Protein AF-A0A924CU29-F1 (afdb_monomer)

Mean predicted aligned error: 10.19 Å

Secondary structure (DSSP, 8-state):
----------PPPHHHHHHHHHHHHHHTTSSHHHHHHHHHHHHHHGGGGHHHHHHHHHHHHHHHHHHHHHHHHHSS-HHHHHHHHS-HHHHHHHHHHHHHHHHHHHHHHHHHHHHHHHHHH---HHHHHHHHHHHHHHHHHHHHHH-STTTT--

Sequence (154 aa):
MSRSSLLARAKPPTAFLLLGPAFVAAIAYVDPGNVAANLTGGAKYGYLLVWVIVLANIMAAIVQYQSAKLGIVTGQTLPALIGSRLGTGARRSFWIQAELIAVATDLAEIIGGAIALNLLFQLPLFVGGLIVGVVSMLLLATQNRFGQRPFEAI

Radius of gyration: 21.13 Å; Cα contacts (8 Å, |Δi|>4): 65; chains: 1; bounding box: 44×65×60 Å

Solvent-accessible surface area (backbone atoms only — not comparable to full-atom values): 8794 Å² total; per-residue (Å²): 141,81,91,82,82,78,81,76,75,76,73,75,63,69,68,66,72,52,43,27,66,51,49,60,61,51,51,69,68,70,32,44,52,53,50,52,53,51,51,53,46,35,75,74,52,49,73,74,56,51,65,55,55,53,52,50,52,53,53,48,51,54,54,50,49,52,54,52,50,46,30,70,76,68,75,40,52,70,68,58,55,48,49,74,74,40,56,76,67,62,36,49,53,52,50,53,52,52,51,54,51,51,54,52,51,53,50,35,42,32,53,35,47,5,51,51,39,24,74,76,68,68,40,56,54,70,60,23,28,50,51,42,51,52,51,53,52,50,53,53,54,48,44,75,74,68,48,79,69,67,76,52,75,114

pLDDT: mean 81.38, std 15.74, range [41.69, 96.12]

Structure (mmCIF, N/CA/C/O backbone):
data_AF-A0A924CU29-F1
#
_entry.id   AF-A0A924CU29-F1
#
loop_
_atom_site.group_PDB
_atom_site.id
_atom_site.type_symbol
_atom_site.label_atom_id
_atom_site.label_alt_id
_atom_site.label_comp_id
_atom_site.label_asym_id
_atom_site.label_entity_id
_atom_site.label_seq_id
_atom_site.pdbx_PDB_ins_code
_atom_site.Cartn_x
_atom_site.Cartn_y
_atom_site.Cartn_z
_atom_site.occupancy
_atom_site.B_iso_or_equiv
_atom_site.auth_seq_id
_atom_site.auth_comp_id
_atom_site.auth_asym_id
_atom_site.auth_atom_id
_atom_site.pdbx_PDB_model_num
ATOM 1 N N . MET A 1 1 ? -3.773 -50.252 35.174 1.00 41.69 1 MET A N 1
ATOM 2 C CA . MET A 1 1 ? -2.749 -50.305 34.098 1.00 41.69 1 MET A CA 1
ATOM 3 C C . MET A 1 1 ? -3.490 -50.625 32.803 1.00 41.69 1 MET A C 1
ATOM 5 O O . MET A 1 1 ? -4.257 -51.562 32.843 1.00 41.69 1 MET A O 1
ATOM 9 N N . SER A 1 2 ? -3.395 -49.952 31.658 1.00 44.84 2 SER A N 1
ATOM 10 C CA . SER A 1 2 ? -2.522 -48.892 31.155 1.00 44.84 2 SER A CA 1
ATOM 11 C C . SER A 1 2 ? -3.051 -48.487 29.758 1.00 44.84 2 SER A C 1
ATOM 13 O O . SER A 1 2 ? -3.410 -49.372 28.992 1.00 44.84 2 SER A O 1
ATOM 15 N N . ARG A 1 3 ? -3.009 -47.184 29.433 1.00 50.44 3 ARG A N 1
ATOM 16 C CA . ARG A 1 3 ? -2.832 -46.583 28.086 1.00 50.44 3 ARG A CA 1
ATOM 17 C C . ARG A 1 3 ? -3.905 -46.780 26.996 1.00 50.44 3 ARG A C 1
ATOM 19 O O . ARG A 1 3 ? -3.943 -47.790 26.308 1.00 50.44 3 ARG A O 1
ATOM 26 N N . SER A 1 4 ? -4.595 -45.688 26.664 1.00 48.09 4 SER A N 1
ATOM 27 C CA . SER A 1 4 ? -4.645 -45.173 25.279 1.00 48.09 4 SER A CA 1
ATOM 28 C C . SER A 1 4 ? -5.229 -43.759 25.276 1.00 48.09 4 SER A C 1
ATOM 30 O O . SER A 1 4 ? -6.430 -43.521 25.289 1.00 48.09 4 SER A O 1
ATOM 32 N N . SER A 1 5 ? -4.303 -42.810 25.330 1.00 48.00 5 SER A N 1
ATOM 33 C CA . SER A 1 5 ? -4.477 -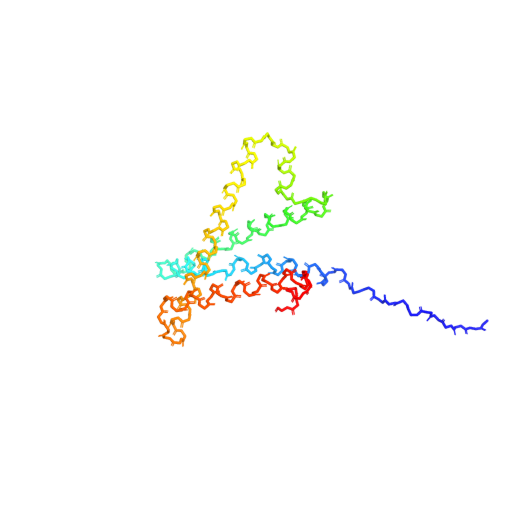41.373 25.163 1.00 48.00 5 SER A CA 1
ATOM 34 C C . SER A 1 5 ? -5.210 -41.047 23.863 1.00 48.00 5 SER A C 1
ATOM 36 O O . SER A 1 5 ? -4.665 -41.235 22.774 1.00 48.00 5 SER A O 1
ATOM 38 N N . LEU A 1 6 ? -6.426 -40.518 23.996 1.00 52.19 6 LEU A N 1
ATOM 39 C CA . LEU A 1 6 ? -7.148 -39.854 22.920 1.00 52.19 6 LEU A CA 1
ATOM 40 C C . LEU A 1 6 ? -6.286 -38.712 22.377 1.00 52.19 6 LEU A C 1
ATOM 42 O O . LEU A 1 6 ? -5.818 -37.846 23.115 1.00 52.19 6 LEU A O 1
ATOM 46 N N . LEU A 1 7 ? -6.054 -38.780 21.072 1.00 49.78 7 LEU A N 1
ATOM 47 C CA . LEU A 1 7 ? -5.261 -37.869 20.267 1.00 49.78 7 LEU A CA 1
ATOM 48 C C . LEU A 1 7 ? -5.711 -36.421 20.497 1.00 49.78 7 LEU A C 1
ATOM 50 O O . LEU A 1 7 ? -6.708 -35.962 19.938 1.00 49.78 7 LEU A O 1
ATOM 54 N N . ALA A 1 8 ? -4.945 -35.686 21.302 1.00 47.91 8 ALA A N 1
ATOM 55 C CA . ALA A 1 8 ? -4.978 -34.236 21.306 1.00 47.91 8 ALA A CA 1
ATOM 56 C C . ALA A 1 8 ? -4.525 -33.775 19.917 1.00 47.91 8 ALA A C 1
ATOM 58 O O . ALA A 1 8 ? -3.336 -33.757 19.602 1.00 47.91 8 ALA A O 1
ATOM 59 N N . ARG A 1 9 ? -5.496 -33.460 19.056 1.00 52.22 9 ARG A N 1
ATOM 60 C CA . ARG A 1 9 ? -5.280 -32.796 17.773 1.00 52.22 9 ARG A CA 1
ATOM 61 C C . ARG A 1 9 ? -4.529 -31.499 18.071 1.00 52.22 9 ARG A C 1
ATOM 63 O O . ARG A 1 9 ? -5.129 -30.546 18.563 1.00 52.22 9 ARG A O 1
ATOM 70 N N . ALA A 1 10 ? -3.215 -31.499 17.858 1.00 49.72 10 ALA A N 1
ATOM 71 C CA . ALA A 1 10 ? -2.379 -30.329 18.068 1.00 49.72 10 ALA A CA 1
ATOM 72 C C . ALA A 1 10 ? -2.981 -29.171 17.261 1.00 49.72 10 ALA A C 1
ATOM 74 O O . ALA A 1 10 ? -3.064 -29.239 16.033 1.00 49.72 10 ALA A O 1
ATOM 75 N N . LYS A 1 11 ? -3.474 -28.136 17.954 1.00 53.59 11 LYS A N 1
ATOM 76 C CA . LYS A 1 11 ? -3.812 -26.867 17.305 1.00 53.59 11 LYS A CA 1
ATOM 77 C C . LYS A 1 11 ? -2.525 -26.376 16.636 1.00 53.59 11 LYS A C 1
ATOM 79 O O . LYS A 1 11 ? -1.498 -26.356 17.319 1.00 53.59 11 LYS A O 1
ATOM 84 N N . PRO A 1 12 ? -2.546 -26.018 15.340 1.00 50.06 12 PRO A N 1
ATOM 85 C CA . PRO A 1 12 ? -1.363 -25.462 14.702 1.00 50.06 12 PRO A CA 1
ATOM 86 C C . PRO A 1 12 ? -0.892 -24.249 15.517 1.00 50.06 12 PRO A C 1
ATOM 88 O O . PRO A 1 12 ? -1.735 -23.524 16.060 1.00 50.06 12 PRO A O 1
ATOM 91 N N . PRO A 1 13 ? 0.427 -24.048 15.663 1.00 51.81 13 PRO A N 1
ATOM 92 C CA . PRO A 1 13 ? 0.953 -22.970 16.481 1.00 51.81 13 PRO A CA 1
ATOM 93 C C . PRO A 1 13 ? 0.401 -21.641 15.966 1.00 51.81 13 PRO A C 1
ATOM 95 O O . PRO A 1 13 ? 0.529 -21.317 14.787 1.00 51.81 13 PRO A O 1
ATOM 98 N N . THR A 1 14 ? -0.221 -20.881 16.867 1.00 60.78 14 THR A N 1
ATOM 99 C CA . THR A 1 14 ? -0.932 -19.617 16.611 1.00 60.78 14 THR A CA 1
ATOM 100 C C . THR A 1 14 ? -0.100 -18.607 15.808 1.00 60.78 14 THR A C 1
ATOM 102 O O . THR A 1 14 ? -0.660 -17.758 15.128 1.00 60.78 14 THR A O 1
ATOM 105 N N . ALA A 1 15 ? 1.231 -18.734 15.836 1.00 58.94 15 ALA A N 1
ATOM 106 C CA . ALA A 1 15 ? 2.166 -17.943 15.044 1.00 58.94 15 ALA A CA 1
ATOM 107 C C . ALA A 1 15 ? 1.952 -18.075 13.524 1.00 58.94 15 ALA A C 1
ATOM 109 O O . ALA A 1 15 ? 1.963 -17.061 12.839 1.00 58.94 15 ALA A O 1
ATOM 110 N N . PHE A 1 16 ? 1.697 -19.279 12.993 1.00 58.00 16 PHE A N 1
ATOM 111 C CA . PHE A 1 16 ? 1.512 -19.471 11.545 1.00 58.00 16 PHE A CA 1
ATOM 112 C C . PHE A 1 16 ? 0.190 -18.885 11.032 1.00 58.00 16 PHE A C 1
ATOM 114 O O . PHE A 1 16 ? 0.141 -18.377 9.921 1.00 58.00 16 PHE A O 1
ATOM 121 N N . LEU A 1 17 ? -0.861 -18.890 11.858 1.00 58.03 17 LEU A N 1
ATOM 122 C CA . LEU A 1 17 ? -2.147 -18.253 11.540 1.00 58.03 17 LEU A CA 1
ATOM 123 C C . LEU A 1 17 ? -2.077 -16.715 11.555 1.00 58.03 17 LEU A C 1
ATOM 125 O O . LEU A 1 17 ? -2.920 -16.065 10.953 1.00 58.03 17 LEU A O 1
ATOM 129 N N . LEU A 1 1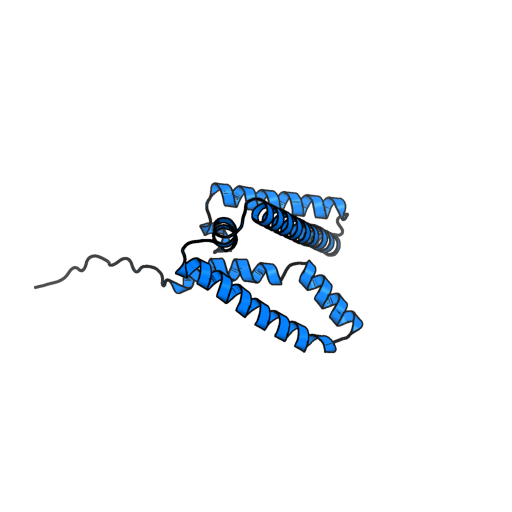8 ? -1.086 -16.122 12.229 1.00 63.28 18 LEU A N 1
ATOM 130 C CA . LEU A 1 18 ? -0.870 -14.668 12.249 1.00 63.28 18 LEU A CA 1
ATOM 131 C C . LEU A 1 18 ? 0.036 -14.177 11.109 1.00 63.28 18 LEU A C 1
ATOM 133 O O . LEU A 1 18 ? 0.112 -12.971 10.877 1.00 63.28 18 LEU A O 1
ATOM 137 N N . LEU A 1 19 ? 0.702 -15.085 10.386 1.00 66.38 19 LEU A N 1
ATOM 138 C CA . LEU A 1 19 ? 1.514 -14.728 9.219 1.00 66.38 19 LEU A CA 1
ATOM 139 C C . LEU A 1 19 ? 0.653 -14.257 8.045 1.00 66.38 19 LEU A C 1
ATOM 141 O O . LEU A 1 19 ? 1.076 -13.353 7.336 1.00 66.38 19 LEU A O 1
ATOM 145 N N . GLY A 1 20 ? -0.553 -14.804 7.875 1.00 67.75 20 GLY A N 1
ATOM 146 C CA . GLY A 1 20 ? -1.467 -14.434 6.791 1.00 67.75 20 GLY A CA 1
ATOM 147 C C . GLY A 1 20 ? -1.793 -12.936 6.747 1.00 67.75 20 GLY A C 1
ATOM 148 O O . GLY A 1 20 ? -1.475 -12.271 5.761 1.00 67.75 20 GLY A O 1
ATOM 149 N N . PRO A 1 21 ? -2.326 -12.348 7.834 1.00 70.12 21 PRO A N 1
ATOM 150 C CA . PRO A 1 21 ? -2.591 -10.912 7.892 1.00 70.12 21 PRO A CA 1
ATOM 151 C C . PRO A 1 21 ? -1.328 -10.049 7.758 1.00 70.12 21 PRO A C 1
ATOM 153 O O . PRO A 1 21 ? -1.379 -8.969 7.171 1.00 70.12 21 PRO A O 1
ATOM 156 N N . ALA A 1 22 ? -0.188 -10.520 8.278 1.00 70.94 22 ALA A N 1
ATOM 157 C CA . ALA A 1 22 ? 1.089 -9.816 8.161 1.00 70.94 22 ALA A CA 1
ATOM 158 C C . ALA A 1 22 ? 1.619 -9.813 6.716 1.00 70.94 22 ALA A C 1
ATOM 160 O O . ALA A 1 22 ? 2.139 -8.801 6.254 1.00 70.94 22 ALA A O 1
ATOM 161 N N . PHE A 1 23 ? 1.451 -10.918 5.990 1.00 72.50 23 PHE A N 1
ATOM 162 C CA . PHE A 1 23 ? 1.834 -11.045 4.588 1.00 72.50 23 PHE A CA 1
ATOM 163 C C . PHE A 1 23 ? 0.982 -10.149 3.683 1.00 72.50 23 PHE A C 1
ATOM 165 O O . PHE A 1 23 ? 1.530 -9.404 2.872 1.00 72.50 23 PHE A O 1
ATOM 172 N N . VAL A 1 24 ? -0.340 -10.134 3.889 1.00 72.75 24 VAL A N 1
ATOM 173 C CA . VAL A 1 24 ? -1.254 -9.235 3.162 1.00 72.75 24 VAL A CA 1
ATOM 174 C C . VAL A 1 24 ? -0.875 -7.769 3.389 1.00 72.75 24 VAL A C 1
ATOM 176 O O . VAL A 1 24 ? -0.820 -6.992 2.439 1.00 72.75 24 VAL A O 1
ATOM 179 N N . ALA A 1 25 ? -0.547 -7.389 4.628 1.00 71.81 25 ALA A N 1
ATOM 180 C CA . ALA A 1 25 ? -0.073 -6.039 4.926 1.00 71.81 25 ALA A CA 1
ATOM 181 C C . ALA A 1 25 ? 1.281 -5.722 4.263 1.00 71.81 25 ALA A C 1
ATOM 183 O O . ALA A 1 25 ? 1.488 -4.594 3.821 1.00 71.81 25 ALA A O 1
ATOM 184 N N . ALA A 1 26 ? 2.192 -6.695 4.170 1.00 71.62 26 ALA A N 1
ATOM 185 C CA . ALA A 1 26 ? 3.506 -6.512 3.556 1.00 71.62 26 ALA A CA 1
ATOM 186 C C . ALA A 1 26 ? 3.435 -6.332 2.030 1.00 71.62 26 ALA A C 1
ATOM 188 O O . ALA A 1 26 ? 4.163 -5.500 1.489 1.00 71.62 26 ALA A O 1
ATOM 189 N N . ILE A 1 27 ? 2.547 -7.057 1.337 1.00 75.12 27 ILE A N 1
ATOM 190 C CA . ILE A 1 27 ? 2.370 -6.936 -0.123 1.00 75.12 27 ILE A CA 1
ATOM 191 C C . ILE A 1 27 ? 2.005 -5.505 -0.529 1.00 75.12 27 ILE A C 1
ATOM 193 O O . ILE A 1 27 ? 2.520 -5.014 -1.530 1.00 75.12 27 ILE A O 1
ATOM 197 N N . ALA A 1 28 ? 1.204 -4.806 0.279 1.00 71.38 28 ALA A N 1
ATOM 198 C CA . ALA A 1 28 ? 0.823 -3.420 0.011 1.00 71.38 28 ALA A CA 1
ATOM 199 C C . ALA A 1 28 ? 2.017 -2.439 -0.048 1.00 71.38 28 ALA A C 1
ATOM 201 O O . ALA A 1 28 ? 1.865 -1.328 -0.541 1.00 71.38 28 ALA A O 1
ATOM 202 N 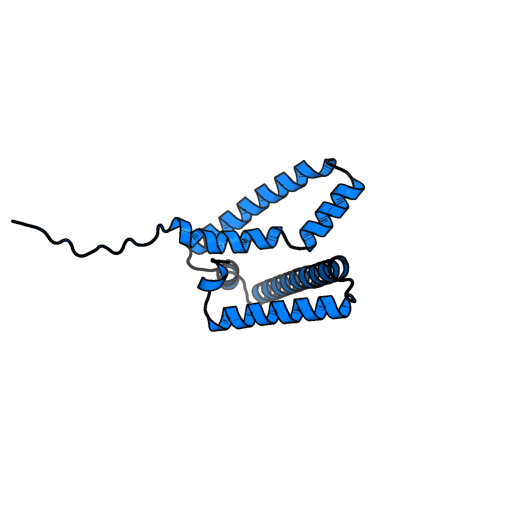N . TYR A 1 29 ? 3.205 -2.821 0.444 1.00 69.19 29 TYR A N 1
ATOM 203 C CA . TYR A 1 29 ? 4.431 -2.008 0.364 1.00 69.19 29 TYR A CA 1
ATOM 204 C C . TYR A 1 29 ? 5.304 -2.323 -0.854 1.00 69.19 29 TYR A C 1
ATOM 206 O O . TYR A 1 29 ? 6.268 -1.605 -1.127 1.00 69.19 29 TYR A O 1
ATOM 214 N N . VAL A 1 30 ? 4.986 -3.394 -1.578 1.00 73.69 30 VAL A N 1
ATOM 215 C CA . VAL A 1 30 ? 5.667 -3.804 -2.816 1.00 73.69 30 VAL A CA 1
ATOM 216 C C . VAL A 1 30 ? 4.747 -3.565 -4.019 1.00 73.69 30 VAL A C 1
ATOM 218 O O . VAL A 1 30 ? 4.878 -4.195 -5.066 1.00 73.69 30 VAL A O 1
ATOM 221 N N . ASP A 1 31 ? 3.800 -2.641 -3.876 1.00 84.00 31 ASP A N 1
ATOM 222 C CA . ASP A 1 31 ? 2.899 -2.247 -4.943 1.00 84.00 31 ASP A CA 1
ATOM 223 C C . ASP A 1 31 ? 3.661 -1.512 -6.068 1.00 84.00 31 ASP A C 1
ATOM 225 O O . ASP A 1 31 ? 4.740 -0.933 -5.856 1.00 84.00 31 ASP A O 1
ATOM 229 N N . PRO A 1 32 ? 3.110 -1.493 -7.292 1.00 83.12 32 PRO A N 1
ATOM 230 C CA . PRO A 1 32 ? 3.767 -0.851 -8.420 1.00 83.12 32 PRO A CA 1
ATOM 231 C C . PRO A 1 32 ? 4.050 0.645 -8.220 1.00 83.12 32 PRO A C 1
ATOM 233 O O . PRO A 1 32 ? 5.007 1.157 -8.806 1.00 83.12 32 PRO A O 1
ATOM 236 N N . GLY A 1 33 ? 3.268 1.345 -7.390 1.00 83.19 33 GLY A N 1
ATOM 237 C CA . GLY A 1 33 ? 3.489 2.752 -7.062 1.00 83.19 33 GLY A CA 1
ATOM 238 C C . GLY A 1 33 ? 4.785 2.959 -6.280 1.00 83.19 33 GLY A C 1
ATOM 239 O O . GLY A 1 33 ? 5.629 3.770 -6.682 1.00 83.19 33 GLY A O 1
ATOM 240 N N . ASN A 1 34 ? 4.998 2.175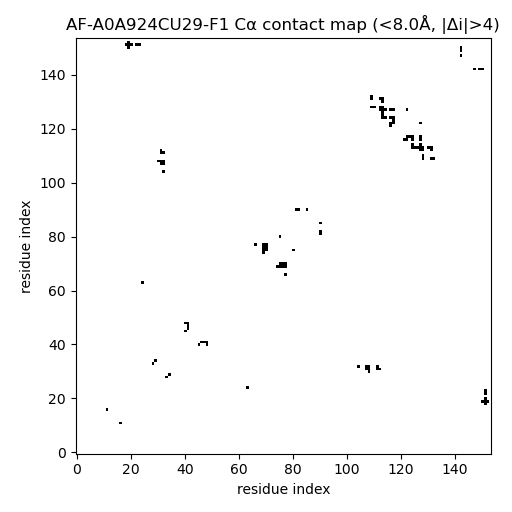 -5.219 1.00 87.62 34 ASN A N 1
ATOM 241 C CA . ASN A 1 34 ? 6.251 2.202 -4.461 1.00 87.62 34 ASN A CA 1
ATOM 242 C C . ASN A 1 34 ? 7.450 1.782 -5.323 1.00 87.62 34 ASN A C 1
ATOM 244 O O . ASN A 1 34 ? 8.512 2.411 -5.253 1.00 87.62 34 ASN A O 1
ATOM 248 N N . VAL A 1 35 ? 7.288 0.775 -6.186 1.00 85.88 35 VAL A N 1
ATOM 249 C CA . VAL A 1 35 ? 8.339 0.364 -7.132 1.00 85.88 35 VAL A CA 1
ATOM 250 C C . VAL A 1 35 ? 8.697 1.509 -8.087 1.00 85.88 35 VAL A C 1
ATOM 252 O O . VAL A 1 35 ? 9.878 1.826 -8.241 1.00 85.88 35 VAL A O 1
ATOM 255 N N . ALA A 1 36 ? 7.709 2.183 -8.679 1.00 85.19 36 ALA A N 1
ATOM 256 C CA . ALA A 1 36 ? 7.936 3.301 -9.595 1.00 85.19 36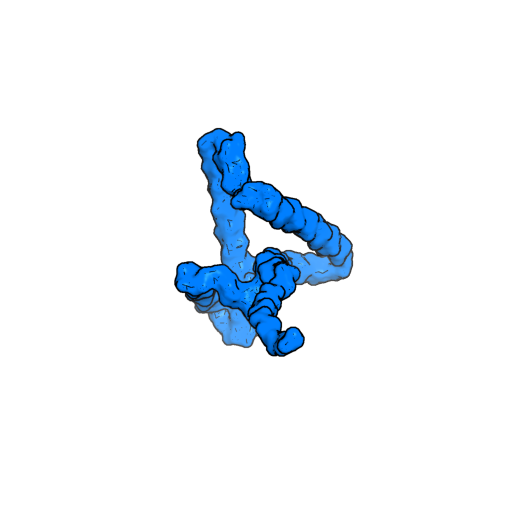 ALA A CA 1
ATOM 257 C C . ALA A 1 36 ? 8.638 4.488 -8.915 1.00 85.19 36 ALA A C 1
ATOM 259 O O . ALA A 1 36 ? 9.580 5.059 -9.481 1.00 85.19 36 ALA A O 1
ATOM 260 N N . ALA A 1 37 ? 8.226 4.842 -7.694 1.00 87.38 37 ALA A N 1
ATOM 261 C CA . ALA A 1 37 ? 8.847 5.912 -6.918 1.00 87.38 37 ALA A CA 1
ATOM 262 C C . ALA A 1 37 ? 10.310 5.586 -6.571 1.00 87.38 37 ALA A C 1
ATOM 264 O O . ALA A 1 37 ? 11.198 6.414 -6.799 1.00 87.38 37 ALA A O 1
ATOM 265 N N . ASN A 1 38 ? 10.580 4.364 -6.100 1.00 90.00 38 ASN A N 1
ATOM 266 C CA . ASN A 1 38 ? 11.925 3.925 -5.724 1.00 90.00 38 ASN A CA 1
ATOM 267 C C . ASN A 1 38 ? 12.859 3.807 -6.934 1.00 90.00 38 ASN A C 1
ATOM 269 O O . ASN A 1 38 ? 14.005 4.251 -6.863 1.00 90.00 38 ASN A O 1
ATOM 273 N N . LEU A 1 39 ? 12.375 3.278 -8.063 1.00 88.00 39 LEU A N 1
ATOM 274 C CA . LEU A 1 39 ? 13.152 3.206 -9.305 1.00 88.00 39 LEU A CA 1
ATOM 275 C C . LEU A 1 39 ? 13.464 4.597 -9.856 1.00 88.00 39 LEU A C 1
ATOM 277 O O . LEU A 1 39 ? 14.603 4.865 -10.232 1.00 88.00 39 LEU A O 1
ATOM 281 N N . THR A 1 40 ? 12.488 5.507 -9.854 1.00 89.00 40 THR A N 1
ATOM 282 C CA . THR A 1 40 ? 12.703 6.894 -10.296 1.00 89.00 40 THR A CA 1
ATOM 283 C C . THR A 1 40 ? 13.694 7.616 -9.382 1.00 89.00 40 THR A C 1
ATOM 285 O O . THR A 1 40 ? 14.575 8.331 -9.864 1.00 89.00 40 THR A O 1
ATOM 288 N N . GLY A 1 41 ? 13.581 7.415 -8.065 1.00 89.06 41 GLY A N 1
ATOM 289 C CA . GLY A 1 41 ? 14.519 7.944 -7.078 1.00 89.06 41 GLY A CA 1
ATOM 290 C C . GLY A 1 41 ? 15.934 7.400 -7.276 1.00 89.06 41 GLY A C 1
ATOM 291 O O . GLY A 1 41 ? 16.883 8.180 -7.320 1.00 89.06 41 GLY A O 1
ATOM 292 N N . GLY A 1 42 ? 16.077 6.090 -7.481 1.00 91.38 42 GLY A N 1
ATOM 293 C CA . GLY A 1 42 ? 17.362 5.445 -7.753 1.00 91.38 42 GLY A CA 1
ATOM 294 C C . GLY A 1 42 ? 17.990 5.889 -9.076 1.00 91.38 42 GLY A C 1
ATOM 295 O O . GLY A 1 42 ? 19.185 6.164 -9.127 1.00 91.38 42 GLY A O 1
ATOM 296 N N . ALA A 1 43 ? 17.189 6.049 -10.131 1.00 92.62 43 ALA A N 1
ATOM 297 C CA . ALA A 1 43 ? 17.666 6.523 -11.430 1.00 92.62 43 ALA A CA 1
ATOM 298 C C . ALA A 1 43 ? 18.190 7.969 -11.375 1.00 92.62 43 ALA A C 1
ATOM 300 O O . ALA A 1 43 ? 19.144 8.303 -12.074 1.00 92.62 43 ALA A O 1
ATOM 301 N N . LYS A 1 44 ? 17.581 8.829 -10.546 1.00 93.81 44 LYS A N 1
ATOM 302 C CA . LYS A 1 44 ? 17.974 10.243 -10.412 1.00 93.81 44 LYS A CA 1
ATOM 303 C C . LYS A 1 44 ? 19.071 10.484 -9.375 1.00 93.81 44 LYS A C 1
ATOM 305 O O . LYS A 1 44 ? 19.913 11.351 -9.584 1.00 93.81 44 LYS A O 1
ATOM 310 N N . TYR A 1 45 ? 19.047 9.760 -8.258 1.00 92.1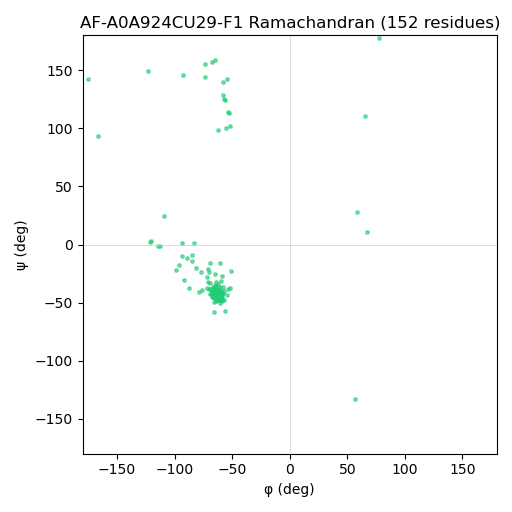9 45 TYR A N 1
ATOM 311 C CA . TYR A 1 45 ? 19.872 10.045 -7.077 1.00 92.19 45 TYR A CA 1
ATOM 312 C C . TYR A 1 45 ? 20.803 8.889 -6.680 1.00 92.19 45 TYR A C 1
ATOM 314 O O . TYR A 1 45 ? 21.501 8.977 -5.667 1.00 92.19 45 TYR A O 1
ATOM 322 N N . GLY A 1 46 ? 20.828 7.795 -7.445 1.00 92.94 46 GLY A N 1
ATOM 323 C CA . GLY A 1 46 ? 21.593 6.598 -7.103 1.00 92.94 46 GLY A CA 1
ATOM 324 C C . GLY A 1 46 ? 21.191 6.050 -5.732 1.00 92.94 46 GLY A C 1
ATOM 325 O O . GLY A 1 46 ? 20.012 5.960 -5.392 1.00 92.94 46 GLY A O 1
ATOM 326 N N . TYR A 1 47 ? 22.181 5.725 -4.903 1.00 93.25 47 TYR A N 1
ATOM 327 C CA . TYR A 1 47 ? 21.963 5.162 -3.565 1.00 93.25 47 TYR A CA 1
ATOM 328 C C . TYR A 1 47 ? 21.668 6.203 -2.472 1.00 93.25 47 TYR A C 1
ATOM 330 O O . TYR A 1 47 ? 21.473 5.834 -1.313 1.00 93.25 47 TYR A O 1
ATOM 338 N N . LEU A 1 48 ? 21.608 7.498 -2.806 1.00 94.12 48 LEU A N 1
ATOM 339 C CA . LEU A 1 48 ? 21.458 8.574 -1.820 1.00 94.12 48 LEU A CA 1
ATOM 340 C C . LEU A 1 48 ? 20.177 8.451 -0.980 1.00 94.12 48 LEU A C 1
ATOM 342 O O . LEU A 1 48 ? 20.170 8.840 0.184 1.00 94.12 48 LEU A O 1
ATOM 346 N N . LEU A 1 49 ? 19.101 7.902 -1.550 1.00 94.00 49 LEU A N 1
ATOM 347 C CA . LEU A 1 49 ? 17.794 7.800 -0.892 1.00 94.00 49 LEU A CA 1
ATOM 348 C C . LEU A 1 49 ? 17.566 6.470 -0.157 1.00 94.00 49 LEU A C 1
ATOM 350 O O . LEU A 1 49 ? 16.512 6.286 0.447 1.00 94.00 49 LEU A O 1
ATOM 354 N N . VAL A 1 50 ? 18.537 5.550 -0.146 1.00 92.81 50 VAL A N 1
ATOM 355 C CA . VAL A 1 50 ? 18.369 4.233 0.500 1.00 92.81 50 VAL A CA 1
ATOM 356 C C . VAL A 1 50 ? 18.065 4.368 1.994 1.00 92.81 50 VAL A C 1
ATOM 358 O O . VAL A 1 50 ? 17.195 3.672 2.510 1.00 92.81 50 VAL A O 1
ATOM 361 N N . TRP A 1 51 ? 18.715 5.301 2.696 1.00 94.00 51 TRP A N 1
ATOM 362 C CA . TRP A 1 51 ? 18.445 5.528 4.121 1.00 94.00 51 TRP A CA 1
ATOM 363 C C . TRP A 1 51 ? 17.010 6.020 4.374 1.00 94.00 51 TRP A C 1
ATOM 365 O O . TRP A 1 51 ? 16.414 5.664 5.391 1.00 94.00 51 TRP A O 1
ATOM 375 N N . VAL A 1 52 ? 16.434 6.784 3.436 1.00 94.19 52 VAL A N 1
ATOM 376 C CA . VAL A 1 52 ? 15.040 7.249 3.508 1.00 94.19 52 VAL A CA 1
ATOM 377 C C . VAL A 1 52 ? 14.093 6.060 3.400 1.00 94.19 52 VAL A C 1
ATOM 379 O O . VAL A 1 52 ? 13.148 5.965 4.178 1.00 94.19 52 VAL A O 1
ATOM 382 N N . ILE A 1 53 ? 14.376 5.118 2.494 1.00 90.94 53 ILE A N 1
ATOM 383 C CA . ILE A 1 53 ? 13.590 3.886 2.326 1.00 90.94 53 ILE A CA 1
ATOM 384 C C . ILE A 1 53 ? 13.619 3.052 3.613 1.00 90.94 53 ILE A C 1
ATOM 386 O O . ILE A 1 53 ? 12.576 2.570 4.060 1.00 90.94 53 ILE A O 1
ATOM 390 N N . VAL A 1 54 ? 14.790 2.908 4.243 1.00 92.44 54 VAL A N 1
ATOM 391 C CA . VAL A 1 54 ? 14.923 2.183 5.519 1.00 92.44 54 VAL A CA 1
ATOM 392 C C . VAL A 1 54 ? 14.090 2.854 6.613 1.00 92.44 54 VAL A C 1
ATOM 394 O O . VAL A 1 54 ? 13.316 2.184 7.297 1.00 92.44 54 VAL A O 1
ATOM 397 N N . LEU A 1 55 ? 14.192 4.178 6.752 1.00 94.88 55 LEU A N 1
ATOM 398 C CA . LEU A 1 55 ? 13.432 4.925 7.754 1.00 94.88 55 LEU A CA 1
ATOM 399 C C . LEU A 1 55 ? 11.918 4.845 7.503 1.00 94.88 55 LEU A C 1
ATOM 401 O O . LEU A 1 55 ? 11.151 4.641 8.445 1.00 94.88 55 LEU A O 1
ATOM 405 N N . ALA A 1 56 ? 11.485 4.933 6.243 1.00 91.19 56 ALA A N 1
ATOM 406 C CA . ALA A 1 56 ? 10.085 4.776 5.859 1.00 91.19 56 ALA A CA 1
ATOM 407 C C . ALA A 1 56 ? 9.536 3.390 6.242 1.00 91.19 56 ALA A C 1
ATOM 409 O O . ALA A 1 56 ? 8.441 3.301 6.797 1.00 91.19 56 ALA A O 1
ATOM 410 N N . ASN A 1 57 ? 10.313 2.321 6.034 1.00 90.12 57 ASN A N 1
ATOM 411 C CA . ASN A 1 57 ? 9.927 0.961 6.424 1.00 90.12 57 ASN A CA 1
ATOM 412 C C . ASN A 1 57 ? 9.830 0.781 7.946 1.00 90.12 57 ASN A C 1
ATOM 414 O O . ASN A 1 57 ? 8.905 0.130 8.432 1.00 90.12 57 ASN A O 1
ATOM 418 N N . ILE A 1 58 ? 10.734 1.391 8.720 1.00 93.19 58 ILE A N 1
ATOM 419 C CA . ILE A 1 58 ? 10.652 1.369 10.190 1.00 93.19 58 ILE A CA 1
ATOM 420 C C . ILE A 1 58 ? 9.367 2.060 10.662 1.00 93.19 58 ILE A C 1
ATOM 422 O O . ILE A 1 58 ? 8.629 1.512 11.483 1.00 93.19 58 ILE A O 1
ATOM 426 N N . MET A 1 59 ? 9.063 3.241 10.118 1.00 93.81 59 MET A N 1
ATOM 427 C CA . MET A 1 59 ? 7.837 3.970 10.454 1.00 93.81 59 MET A CA 1
ATOM 428 C C . MET A 1 59 ? 6.580 3.187 10.065 1.00 93.81 59 MET A C 1
ATOM 430 O O . MET A 1 59 ? 5.642 3.094 10.859 1.00 93.81 59 MET A O 1
ATOM 434 N N . ALA A 1 60 ? 6.580 2.571 8.883 1.00 89.69 60 ALA A N 1
ATOM 435 C CA . ALA A 1 60 ? 5.511 1.694 8.422 1.00 89.69 60 ALA A CA 1
ATOM 436 C C . ALA A 1 60 ? 5.266 0.522 9.382 1.00 89.69 60 ALA A C 1
ATOM 438 O O . ALA A 1 60 ? 4.125 0.295 9.792 1.00 89.69 60 ALA A O 1
ATOM 439 N N . ALA A 1 61 ? 6.330 -0.168 9.803 1.00 88.38 61 ALA A N 1
ATOM 440 C CA . ALA A 1 61 ? 6.241 -1.283 10.742 1.00 88.38 61 ALA A CA 1
ATOM 441 C C . ALA A 1 61 ? 5.632 -0.854 12.086 1.00 88.38 61 ALA A C 1
ATOM 443 O O . ALA A 1 61 ? 4.776 -1.552 12.632 1.00 88.38 61 ALA A O 1
ATOM 444 N N . ILE A 1 62 ? 6.011 0.321 12.600 1.00 91.81 62 ILE A N 1
ATOM 445 C CA . ILE A 1 62 ? 5.431 0.875 13.831 1.00 91.81 62 ILE A CA 1
ATOM 446 C C . ILE A 1 62 ? 3.929 1.133 13.654 1.00 91.81 62 ILE A C 1
ATOM 448 O O . ILE A 1 62 ? 3.134 0.727 14.504 1.00 91.81 62 ILE A O 1
ATOM 452 N N . VAL A 1 63 ? 3.517 1.774 12.558 1.00 91.00 63 VAL A N 1
ATOM 453 C CA . VAL A 1 63 ? 2.102 2.097 12.296 1.00 91.00 63 VAL A CA 1
ATOM 454 C C . VAL A 1 63 ? 1.253 0.832 12.134 1.00 91.00 63 VAL A C 1
ATOM 456 O O . VAL A 1 63 ? 0.170 0.732 12.724 1.00 91.00 63 VAL A O 1
ATOM 459 N N . GLN A 1 64 ? 1.748 -0.162 11.394 1.00 89.75 64 GLN A N 1
ATOM 460 C CA . GLN A 1 64 ? 1.075 -1.454 11.234 1.00 89.75 64 GLN A CA 1
ATOM 461 C C . GLN A 1 64 ? 0.970 -2.198 12.563 1.00 89.75 64 GLN A C 1
ATOM 463 O O . GLN A 1 64 ? -0.101 -2.705 12.897 1.00 89.75 64 GLN A O 1
ATOM 468 N N . TYR A 1 65 ? 2.041 -2.200 13.363 1.00 88.94 65 TYR A N 1
ATOM 469 C CA . TYR A 1 65 ? 2.032 -2.814 14.687 1.00 88.94 65 TYR A CA 1
ATOM 470 C C . TYR A 1 65 ? 0.969 -2.188 15.596 1.00 88.94 65 TYR A C 1
ATOM 472 O O . TYR A 1 65 ? 0.208 -2.914 16.237 1.00 88.94 65 TYR A O 1
ATOM 480 N N . GLN A 1 66 ? 0.859 -0.856 15.629 1.00 92.44 66 GLN A N 1
ATOM 481 C CA . GLN A 1 66 ? -0.175 -0.185 16.426 1.00 92.44 66 GLN A CA 1
ATOM 482 C C . GLN A 1 66 ? -1.586 -0.499 15.913 1.00 92.44 66 GLN A C 1
ATOM 484 O O . GLN A 1 66 ? -2.483 -0.752 16.717 1.00 92.44 66 GLN A O 1
ATOM 489 N N . SER A 1 67 ? -1.778 -0.544 14.593 1.00 89.06 67 SER A N 1
ATOM 490 C CA . SER A 1 67 ? -3.067 -0.884 13.972 1.00 89.06 67 SER A CA 1
ATOM 491 C C . SER A 1 67 ? -3.494 -2.319 14.299 1.00 89.06 67 SER A C 1
ATOM 493 O O . SER A 1 67 ? -4.636 -2.554 14.701 1.00 89.06 67 SER A O 1
ATOM 495 N N . ALA A 1 68 ? -2.563 -3.272 14.213 1.00 87.12 68 ALA A N 1
ATOM 496 C CA . ALA A 1 68 ? -2.791 -4.666 14.579 1.00 87.12 68 ALA A CA 1
ATOM 497 C C . ALA A 1 68 ? -3.071 -4.814 16.081 1.00 87.12 68 ALA A C 1
ATOM 499 O O . ALA A 1 68 ? -4.048 -5.452 16.476 1.00 87.12 68 ALA A O 1
ATOM 500 N N . LYS A 1 69 ? -2.259 -4.173 16.933 1.00 89.31 69 LYS A N 1
ATOM 501 C CA . LYS A 1 69 ? -2.442 -4.187 18.389 1.00 89.31 69 LYS A CA 1
ATOM 502 C C . LYS A 1 69 ? -3.801 -3.620 18.790 1.00 89.31 69 LYS A C 1
ATOM 504 O O . LYS A 1 69 ? -4.461 -4.200 19.648 1.00 89.31 69 LYS A O 1
ATOM 509 N N . LEU A 1 70 ? -4.237 -2.526 18.165 1.00 91.06 70 LEU A N 1
ATOM 510 C CA . LEU A 1 70 ? -5.564 -1.957 18.389 1.00 91.06 70 LEU A CA 1
ATOM 511 C C . LEU A 1 70 ? -6.665 -2.973 18.069 1.00 91.06 70 LEU A C 1
ATOM 513 O O . LEU A 1 70 ? -7.552 -3.178 18.898 1.00 91.06 70 LEU A O 1
ATOM 517 N N . GLY A 1 71 ? -6.585 -3.630 16.909 1.00 88.50 71 GLY A N 1
ATOM 518 C CA . GLY A 1 71 ? -7.553 -4.648 16.496 1.00 88.50 71 GLY A CA 1
ATOM 519 C C . GLY A 1 71 ? -7.618 -5.834 17.458 1.00 88.50 71 GLY A C 1
ATOM 520 O O . GLY A 1 71 ? -8.707 -6.248 17.850 1.00 88.50 71 GLY A O 1
ATOM 521 N N . ILE A 1 72 ? -6.462 -6.328 17.909 1.00 87.50 72 ILE A N 1
ATOM 522 C CA . ILE A 1 72 ? -6.366 -7.455 18.850 1.00 87.50 72 ILE A CA 1
ATOM 523 C C . ILE A 1 72 ? -6.917 -7.074 20.232 1.00 87.50 72 ILE A C 1
ATOM 525 O O . ILE A 1 72 ? -7.671 -7.842 20.823 1.00 87.50 72 ILE A O 1
ATOM 529 N N . VAL A 1 73 ? -6.562 -5.896 20.756 1.00 92.25 73 VAL A N 1
ATOM 530 C CA . VAL A 1 73 ? -6.945 -5.485 22.119 1.00 92.25 73 VAL A CA 1
ATOM 531 C C . VAL A 1 73 ? -8.411 -5.059 22.203 1.00 92.25 73 VAL A C 1
ATOM 533 O O . VAL A 1 73 ? -9.071 -5.341 23.199 1.00 92.25 73 VAL A O 1
ATOM 536 N N . THR A 1 74 ? -8.924 -4.363 21.187 1.00 89.06 74 THR A N 1
ATOM 537 C CA . THR A 1 74 ? -10.285 -3.794 21.225 1.00 89.06 74 THR A CA 1
ATOM 538 C C . THR A 1 74 ? -11.337 -4.675 20.557 1.00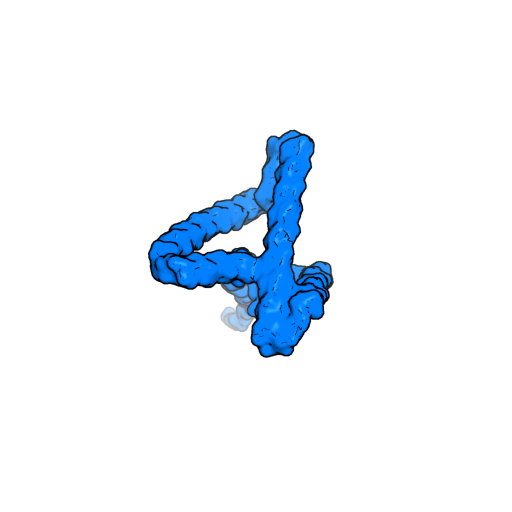 89.06 74 THR A C 1
ATOM 540 O O . THR A 1 74 ? -12.527 -4.463 20.780 1.00 89.06 74 THR A O 1
ATOM 543 N N . GLY A 1 75 ? -10.926 -5.629 19.715 1.00 88.81 75 GLY A N 1
ATOM 544 C CA . GLY A 1 75 ? -11.836 -6.403 18.868 1.00 88.81 75 GLY A CA 1
ATOM 545 C C . GLY A 1 75 ? -12.525 -5.576 17.775 1.00 88.81 75 GLY A C 1
ATOM 546 O O . GLY A 1 75 ? -13.464 -6.060 17.149 1.00 88.81 75 GLY A O 1
ATOM 547 N N . GLN A 1 76 ? -12.094 -4.331 17.550 1.00 88.62 76 GLN A N 1
ATOM 548 C CA . GLN A 1 76 ? -12.667 -3.411 16.570 1.00 88.62 76 GLN A CA 1
ATOM 549 C C . GLN A 1 76 ? -11.606 -2.942 15.577 1.00 88.62 76 GLN A C 1
ATOM 551 O O . GLN A 1 76 ? -10.432 -2.789 15.911 1.00 88.62 76 GLN A O 1
ATOM 556 N N . THR A 1 77 ? -12.028 -2.659 14.347 1.00 90.12 77 THR A N 1
ATOM 557 C CA . THR A 1 77 ? -11.161 -2.010 13.361 1.00 90.12 77 THR A CA 1
ATOM 558 C C . THR A 1 77 ? -10.983 -0.529 13.701 1.00 90.12 77 THR A C 1
ATOM 560 O O . THR A 1 77 ? -11.846 0.093 14.329 1.00 90.12 77 THR A O 1
ATOM 563 N N . LEU A 1 78 ? -9.876 0.068 13.250 1.00 88.56 78 LEU A N 1
ATOM 564 C CA . LEU A 1 78 ? -9.616 1.495 13.452 1.00 88.56 78 LEU A CA 1
ATOM 565 C C . LEU A 1 78 ? -10.774 2.388 12.941 1.00 88.56 78 LEU A C 1
ATOM 567 O O . LEU A 1 78 ? -11.201 3.262 13.698 1.00 88.56 78 LEU A O 1
ATOM 571 N N . PRO A 1 79 ? -11.372 2.153 11.750 1.00 89.06 79 PRO A N 1
ATOM 572 C CA . PRO A 1 79 ? -12.534 2.920 11.296 1.00 89.06 79 PRO A CA 1
ATOM 573 C C . PRO A 1 79 ? -13.774 2.758 12.183 1.00 89.06 79 PRO A C 1
ATOM 575 O O . PRO A 1 79 ? -14.500 3.730 12.384 1.00 89.06 79 PRO A O 1
ATOM 578 N N . ALA A 1 80 ? -14.019 1.569 12.746 1.00 87.75 80 ALA A N 1
ATOM 579 C CA . ALA A 1 80 ? -15.147 1.344 13.654 1.00 87.75 80 ALA A CA 1
ATOM 580 C C . ALA A 1 80 ? -14.970 2.119 14.971 1.00 87.75 80 ALA A C 1
ATOM 582 O O . ALA A 1 80 ? -15.901 2.779 15.448 1.00 87.75 80 ALA A O 1
ATOM 583 N N . LEU A 1 81 ? -13.751 2.122 15.517 1.00 90.44 81 LEU A N 1
ATOM 584 C CA . LEU A 1 81 ? -13.436 2.863 16.734 1.00 90.44 81 LEU A CA 1
ATOM 585 C C . LEU A 1 81 ? -13.494 4.381 16.510 1.00 90.44 81 LEU A C 1
ATOM 587 O O . LEU A 1 81 ? -14.060 5.104 17.326 1.00 90.44 81 LEU A O 1
ATOM 591 N N . ILE A 1 82 ? -12.962 4.874 15.391 1.00 89.62 82 ILE A N 1
ATOM 592 C CA . ILE A 1 82 ? -13.072 6.289 15.011 1.00 89.62 82 ILE A CA 1
ATOM 593 C C . ILE A 1 82 ? -14.546 6.664 14.797 1.00 89.62 82 ILE A C 1
ATOM 595 O O . ILE A 1 82 ? -15.017 7.674 15.318 1.00 89.62 82 ILE A O 1
ATOM 599 N N . GLY A 1 83 ? -15.306 5.825 14.094 1.00 88.81 83 GLY A N 1
ATOM 600 C CA . GLY A 1 83 ? -16.716 6.057 13.794 1.00 88.81 83 GLY A CA 1
ATOM 601 C C . GLY A 1 83 ? -17.637 6.075 15.016 1.00 88.81 83 GLY A C 1
ATOM 602 O O . GLY A 1 83 ? -18.678 6.724 14.953 1.00 88.81 83 GLY A O 1
ATOM 603 N N . SER A 1 84 ? -17.266 5.406 16.113 1.00 89.31 84 SER A N 1
ATOM 604 C CA . SER A 1 84 ? -17.997 5.473 17.391 1.00 89.31 84 SER A CA 1
ATOM 605 C C . SER A 1 84 ? -17.652 6.709 18.229 1.00 89.31 84 SER A C 1
ATOM 607 O O . SER A 1 84 ? -18.443 7.101 19.083 1.00 89.31 84 SER A O 1
ATOM 609 N N . ARG A 1 85 ? -16.497 7.344 17.980 1.00 90.00 85 ARG A N 1
ATOM 610 C CA . ARG A 1 85 ? -16.030 8.537 18.709 1.00 90.00 85 ARG A CA 1
ATOM 611 C C . ARG A 1 85 ? -16.299 9.854 17.982 1.00 90.00 85 ARG A C 1
ATOM 613 O O . ARG A 1 85 ? -16.317 10.902 18.622 1.00 90.00 85 ARG A O 1
ATOM 620 N N . LEU A 1 86 ? -16.476 9.823 16.662 1.00 91.44 86 LEU A N 1
ATOM 621 C CA . LEU A 1 86 ? -16.715 11.012 15.845 1.00 91.44 86 LEU A CA 1
ATOM 622 C C . LEU A 1 86 ? -18.207 11.303 15.652 1.00 91.44 86 LEU A C 1
ATOM 624 O O . LEU A 1 86 ? -19.023 10.402 15.471 1.00 91.44 86 LEU A O 1
ATOM 628 N N . GLY A 1 87 ? -18.547 12.593 15.581 1.00 89.94 87 GLY A N 1
ATOM 629 C CA . GLY A 1 87 ? -19.861 13.038 15.114 1.00 89.94 87 GLY A CA 1
ATOM 630 C C . GLY A 1 87 ? -20.104 12.686 13.638 1.00 89.94 87 GLY A C 1
ATOM 631 O O . GLY A 1 87 ? -19.166 12.501 12.858 1.00 89.94 87 GLY A O 1
ATOM 632 N N . THR A 1 88 ? -21.375 12.634 13.229 1.00 88.50 88 THR A N 1
ATOM 633 C CA . THR A 1 88 ? -21.813 12.163 11.898 1.00 88.50 88 THR A CA 1
ATOM 634 C C . THR A 1 88 ? -21.098 12.844 10.727 1.00 88.50 88 THR A C 1
ATOM 636 O O . THR A 1 88 ? -20.787 12.177 9.741 1.00 88.50 88 THR A O 1
ATOM 639 N N . GLY A 1 89 ? -20.814 14.148 10.831 1.00 92.31 89 GLY A N 1
ATOM 640 C CA . GLY A 1 89 ? -20.085 14.904 9.807 1.00 92.31 89 GLY A CA 1
ATOM 641 C C . GLY A 1 89 ? -18.636 14.437 9.653 1.00 92.31 89 GLY A C 1
ATOM 642 O O . GLY A 1 89 ? -18.255 13.968 8.586 1.00 92.31 89 GLY A O 1
ATOM 643 N N . ALA A 1 90 ? -17.854 14.478 10.736 1.00 91.44 90 ALA A N 1
ATOM 644 C CA . ALA A 1 90 ? -16.447 14.066 10.727 1.00 91.44 90 ALA A CA 1
ATOM 645 C C . ALA A 1 90 ? -16.271 12.591 10.329 1.00 91.44 90 ALA A C 1
ATOM 647 O O . ALA A 1 90 ? -15.354 12.255 9.582 1.00 91.44 90 ALA A O 1
ATOM 648 N N . ARG A 1 91 ? -17.197 11.719 10.750 1.00 91.50 91 ARG A N 1
ATOM 649 C CA . ARG A 1 91 ? -17.225 10.313 10.325 1.00 91.50 91 ARG A CA 1
ATOM 650 C C . ARG A 1 91 ? -17.377 10.169 8.808 1.00 91.50 91 ARG A C 1
ATOM 652 O O . ARG A 1 91 ? -16.682 9.355 8.208 1.00 91.50 91 ARG A O 1
ATOM 659 N N . ARG A 1 92 ? -18.275 10.943 8.185 1.00 91.25 92 ARG A N 1
ATOM 660 C CA . ARG A 1 92 ? -18.461 10.927 6.724 1.00 91.25 92 ARG A CA 1
ATOM 661 C C . ARG A 1 92 ? -17.239 11.477 5.993 1.00 91.25 92 ARG A C 1
ATOM 663 O O . ARG A 1 92 ? -16.835 10.875 5.008 1.00 91.25 92 ARG A O 1
ATOM 670 N N . SER A 1 93 ? -16.624 12.551 6.487 1.00 93.31 93 SER A N 1
ATOM 671 C CA . SER A 1 93 ? -15.393 13.088 5.890 1.00 93.31 93 SER A CA 1
ATOM 672 C C . SER A 1 93 ? -14.248 12.077 5.928 1.00 93.31 93 SER A C 1
ATOM 674 O O . SER A 1 93 ? -13.564 11.898 4.926 1.00 93.31 93 SER A O 1
ATOM 676 N N . PHE A 1 94 ? -14.076 11.374 7.053 1.00 92.69 94 PHE A N 1
ATOM 677 C CA . PHE A 1 94 ? -13.077 10.310 7.172 1.00 92.69 94 PHE A CA 1
ATOM 678 C C . PHE A 1 94 ? -13.350 9.156 6.199 1.00 92.69 94 PHE A C 1
ATOM 680 O O . PHE A 1 94 ? -12.428 8.658 5.564 1.00 92.69 94 PHE A O 1
ATOM 687 N N . TRP A 1 95 ? -14.619 8.764 6.039 1.00 92.88 95 TRP A N 1
ATOM 688 C CA . TRP A 1 95 ? -15.003 7.745 5.061 1.00 92.88 95 TRP A CA 1
ATOM 689 C C . TRP A 1 95 ? -14.686 8.177 3.622 1.00 92.88 95 TRP A C 1
ATOM 691 O O . TRP A 1 95 ? -14.042 7.420 2.907 1.00 92.88 95 TRP A O 1
ATOM 701 N N . ILE A 1 96 ? -15.043 9.406 3.224 1.00 95.31 96 ILE A N 1
ATOM 702 C CA . ILE A 1 96 ? -14.725 9.935 1.884 1.00 95.31 96 ILE A CA 1
ATOM 703 C C . ILE A 1 96 ? -13.211 9.955 1.656 1.00 95.31 96 ILE A C 1
ATOM 705 O O . ILE A 1 96 ? -12.742 9.567 0.593 1.00 95.31 96 ILE A O 1
ATOM 709 N N . GLN A 1 97 ? -12.436 10.396 2.649 1.00 96.12 97 GLN A N 1
ATOM 710 C CA . GLN A 1 97 ? -10.980 10.411 2.546 1.00 96.12 97 GLN A CA 1
ATOM 711 C C . GLN A 1 97 ? -10.412 9.000 2.351 1.00 96.12 97 GLN A C 1
ATOM 713 O O . GLN A 1 97 ? -9.569 8.807 1.480 1.00 96.12 97 GLN A O 1
ATOM 718 N N . ALA A 1 98 ? -10.868 8.030 3.144 1.00 93.00 98 ALA A N 1
ATOM 719 C CA . ALA A 1 98 ? -10.426 6.645 3.027 1.00 93.00 98 ALA A CA 1
ATOM 720 C C . ALA A 1 98 ? -10.776 6.052 1.653 1.00 93.00 98 ALA A C 1
ATOM 722 O O . ALA A 1 98 ? -9.930 5.408 1.041 1.00 93.00 98 ALA A O 1
ATOM 723 N N . GLU A 1 99 ? -11.979 6.333 1.147 1.00 93.81 99 GLU A N 1
ATOM 724 C CA . GLU A 1 99 ? -12.425 5.904 -0.182 1.00 93.81 99 GLU A CA 1
ATOM 725 C C . GLU A 1 99 ? -11.538 6.489 -1.291 1.00 93.81 99 GLU A C 1
ATOM 727 O O . GLU A 1 99 ? -11.075 5.769 -2.171 1.00 93.81 99 GLU A O 1
ATOM 732 N N . LEU A 1 100 ? -11.231 7.789 -1.223 1.00 95.12 100 LEU A N 1
ATOM 733 C CA . LEU A 1 100 ? -10.354 8.448 -2.195 1.00 95.12 100 LEU A CA 1
ATOM 734 C C . LEU A 1 100 ? -8.935 7.868 -2.186 1.00 95.12 100 LEU A C 1
ATOM 736 O O . LEU A 1 100 ? -8.331 7.720 -3.246 1.00 95.12 100 LEU A O 1
ATOM 740 N N . ILE A 1 101 ? -8.405 7.543 -1.003 1.00 93.19 101 ILE A N 1
ATOM 741 C CA . ILE A 1 101 ? -7.090 6.907 -0.870 1.00 93.19 101 ILE A CA 1
ATOM 742 C C . ILE A 1 101 ? -7.116 5.505 -1.487 1.00 93.19 101 ILE A C 1
ATOM 744 O O . ILE A 1 101 ? -6.215 5.182 -2.255 1.00 93.19 101 ILE A O 1
ATOM 748 N N . ALA A 1 102 ? -8.152 4.706 -1.211 1.00 90.94 102 ALA A N 1
ATOM 749 C CA . ALA A 1 102 ? -8.292 3.364 -1.775 1.00 90.94 102 ALA A CA 1
ATOM 750 C C . ALA A 1 102 ? -8.344 3.393 -3.312 1.00 90.94 102 ALA A C 1
ATOM 752 O O . ALA A 1 102 ? -7.572 2.699 -3.967 1.00 90.94 102 ALA A O 1
ATOM 753 N N . VAL A 1 103 ? -9.161 4.280 -3.893 1.00 91.19 103 VAL A N 1
ATOM 754 C CA . VAL A 1 103 ? -9.247 4.457 -5.355 1.00 91.19 103 VAL A CA 1
ATOM 755 C C . VAL A 1 103 ? -7.905 4.890 -5.959 1.00 91.19 103 VAL A C 1
ATOM 757 O O . VAL A 1 103 ? -7.548 4.452 -7.053 1.00 91.19 103 VAL A O 1
ATOM 760 N N . ALA A 1 104 ? -7.147 5.748 -5.269 1.00 90.62 104 ALA A N 1
ATOM 761 C CA . ALA A 1 104 ? -5.832 6.175 -5.738 1.00 90.62 104 ALA A CA 1
ATOM 762 C C . ALA A 1 104 ? -4.815 5.021 -5.750 1.00 90.62 104 ALA A C 1
ATOM 764 O O . ALA A 1 104 ? -4.048 4.903 -6.708 1.00 90.62 104 ALA A O 1
ATOM 765 N N . THR A 1 105 ? -4.825 4.168 -4.721 1.00 90.25 105 THR A N 1
ATOM 766 C CA . THR A 1 105 ? -3.979 2.967 -4.659 1.00 90.25 105 THR A CA 1
ATOM 767 C C . THR A 1 105 ? -4.344 1.978 -5.767 1.00 90.25 105 THR A C 1
ATOM 769 O O . THR A 1 105 ? -3.463 1.597 -6.537 1.00 90.25 105 THR A O 1
ATOM 772 N N . ASP A 1 106 ? -5.631 1.662 -5.941 1.00 90.06 106 ASP A N 1
ATOM 773 C CA . ASP A 1 106 ? -6.103 0.760 -7.003 1.00 90.06 106 ASP A CA 1
ATOM 774 C C . ASP A 1 106 ? -5.688 1.255 -8.400 1.00 90.06 106 ASP A C 1
ATOM 776 O O . ASP A 1 106 ? -5.263 0.478 -9.260 1.00 90.06 106 ASP A O 1
ATOM 780 N N . LEU A 1 107 ? -5.764 2.569 -8.641 1.00 89.69 107 LEU A N 1
ATOM 781 C CA . LEU A 1 107 ? -5.351 3.157 -9.913 1.00 89.69 107 LEU A CA 1
ATOM 782 C C . LEU A 1 107 ? -3.848 2.970 -10.170 1.00 89.69 107 LEU A C 1
ATOM 784 O O . LEU A 1 107 ? -3.455 2.647 -11.295 1.00 89.69 107 LEU A O 1
ATOM 788 N N . ALA A 1 108 ? -3.008 3.157 -9.149 1.00 90.31 108 ALA A N 1
ATOM 789 C CA . ALA A 1 108 ? -1.567 2.939 -9.263 1.00 90.31 108 ALA A CA 1
ATOM 790 C C . ALA A 1 108 ? -1.239 1.467 -9.567 1.00 90.31 108 ALA A C 1
ATOM 792 O O . ALA A 1 108 ? -0.389 1.192 -10.420 1.00 90.31 108 ALA A O 1
ATOM 793 N N . GLU A 1 109 ? -1.949 0.529 -8.937 1.00 90.06 109 GLU A N 1
ATOM 794 C CA . GLU A 1 109 ? -1.793 -0.906 -9.187 1.00 90.06 109 GLU A CA 1
ATOM 795 C C . GLU A 1 109 ? -2.189 -1.296 -10.615 1.00 90.06 109 GLU A C 1
ATOM 797 O O . GLU A 1 109 ? -1.425 -1.982 -11.301 1.00 90.06 109 GLU A O 1
ATOM 802 N N . ILE A 1 110 ? -3.336 -0.812 -11.107 1.00 91.25 110 ILE A N 1
ATOM 803 C CA . ILE A 1 110 ? -3.806 -1.093 -12.473 1.00 91.25 110 ILE A CA 1
ATOM 804 C C . ILE A 1 110 ? -2.822 -0.546 -13.510 1.00 91.25 110 ILE A C 1
ATOM 806 O O . ILE A 1 110 ? -2.467 -1.252 -14.458 1.00 91.25 110 ILE A O 1
ATOM 810 N N . ILE A 1 111 ? -2.358 0.696 -13.339 1.00 91.06 111 ILE A N 1
ATOM 811 C CA . ILE A 1 111 ? -1.400 1.319 -14.262 1.00 91.06 111 ILE A CA 1
ATOM 812 C C . ILE A 1 111 ? -0.074 0.559 -14.241 1.00 91.06 111 ILE A C 1
ATOM 814 O O . ILE A 1 111 ? 0.469 0.230 -15.297 1.00 91.06 111 ILE A O 1
ATOM 818 N N . GLY A 1 112 ? 0.441 0.249 -13.054 1.00 90.75 112 GLY A N 1
ATOM 819 C CA . GLY A 1 112 ? 1.696 -0.476 -12.914 1.00 90.75 112 GLY A CA 1
ATOM 820 C C . GLY A 1 112 ? 1.638 -1.887 -13.497 1.00 90.75 112 GLY A C 1
ATOM 821 O O . GLY A 1 112 ? 2.544 -2.284 -14.231 1.00 90.75 112 GLY A O 1
ATOM 822 N N . GLY A 1 113 ? 0.546 -2.614 -13.257 1.00 91.00 113 GLY A N 1
ATOM 823 C CA . GLY A 1 113 ? 0.308 -3.923 -13.861 1.00 91.00 113 GLY A CA 1
ATOM 824 C C . GLY A 1 113 ? 0.187 -3.853 -15.386 1.00 91.00 113 GLY A C 1
ATOM 825 O O . GLY A 1 113 ? 0.770 -4.676 -16.093 1.00 91.00 113 GLY A O 1
ATOM 826 N N . ALA A 1 114 ? -0.498 -2.835 -15.916 1.00 92.56 114 ALA A N 1
ATOM 827 C CA . ALA A 1 114 ? -0.598 -2.614 -17.357 1.00 92.56 114 ALA A CA 1
ATOM 828 C C . ALA A 1 114 ? 0.774 -2.350 -17.999 1.00 92.56 114 ALA A C 1
ATOM 830 O O . ALA A 1 114 ? 1.073 -2.908 -19.057 1.00 92.56 114 ALA A O 1
ATOM 831 N N . ILE A 1 115 ? 1.621 -1.545 -17.349 1.00 91.81 115 ILE A N 1
ATOM 832 C CA . ILE A 1 115 ? 2.999 -1.290 -17.791 1.00 91.81 115 ILE A CA 1
ATOM 833 C C . ILE A 1 115 ? 3.827 -2.579 -17.729 1.00 91.81 115 ILE A C 1
ATOM 835 O O . ILE A 1 115 ? 4.537 -2.886 -18.684 1.00 91.81 115 ILE A O 1
ATOM 839 N N . ALA A 1 116 ? 3.709 -3.375 -16.664 1.00 90.69 116 ALA A N 1
ATOM 840 C CA . ALA A 1 116 ? 4.423 -4.647 -16.548 1.00 90.69 116 ALA A CA 1
ATOM 841 C C . ALA A 1 116 ? 4.057 -5.624 -17.682 1.00 90.69 116 ALA A C 1
ATOM 843 O O . ALA A 1 116 ? 4.944 -6.207 -18.309 1.00 90.69 116 ALA A O 1
ATOM 844 N N . LEU A 1 117 ? 2.764 -5.756 -18.003 1.00 92.50 117 LEU A N 1
ATOM 845 C CA . LEU A 1 117 ? 2.292 -6.582 -19.122 1.00 92.50 117 LEU A CA 1
ATOM 846 C C . LEU A 1 117 ? 2.742 -6.039 -20.483 1.00 92.50 117 LEU A C 1
ATOM 848 O O . LEU A 1 117 ? 3.077 -6.822 -21.374 1.00 92.50 117 LEU A O 1
ATOM 852 N N . ASN A 1 118 ? 2.776 -4.715 -20.646 1.00 93.44 118 ASN A N 1
ATOM 853 C CA . ASN A 1 118 ? 3.319 -4.089 -21.846 1.00 93.44 118 ASN A CA 1
ATOM 854 C C . ASN A 1 118 ? 4.810 -4.411 -22.014 1.00 93.44 118 ASN A C 1
ATOM 856 O O . ASN A 1 118 ? 5.223 -4.802 -23.098 1.00 93.44 118 ASN A O 1
ATOM 860 N N . LEU A 1 119 ? 5.610 -4.338 -20.953 1.00 90.56 119 LEU A N 1
ATOM 861 C CA . LEU A 1 119 ? 7.036 -4.656 -21.034 1.00 90.56 119 LEU A CA 1
ATOM 862 C C . LEU A 1 119 ? 7.290 -6.146 -21.311 1.00 90.56 119 LEU A C 1
ATOM 864 O O . LEU A 1 119 ? 8.161 -6.476 -22.116 1.00 90.56 119 LEU A O 1
ATOM 868 N N . LEU A 1 120 ? 6.525 -7.040 -20.676 1.00 92.81 120 LEU A N 1
ATOM 869 C CA . LEU A 1 120 ? 6.743 -8.487 -20.756 1.00 92.81 120 LEU A CA 1
ATOM 870 C C . LEU A 1 120 ? 6.216 -9.111 -22.056 1.00 92.81 120 LEU A C 1
ATOM 872 O O . LEU A 1 120 ? 6.870 -9.975 -22.637 1.00 92.81 120 LEU A O 1
ATOM 876 N N . PHE A 1 121 ? 5.039 -8.678 -22.510 1.00 93.94 121 PHE A N 1
ATOM 877 C CA . PHE A 1 121 ? 4.323 -9.296 -23.632 1.00 93.94 121 PHE A CA 1
ATOM 878 C C . PHE A 1 121 ? 4.051 -8.333 -24.791 1.00 93.94 121 PHE A C 1
ATOM 880 O O . PHE A 1 121 ? 3.409 -8.725 -25.762 1.00 93.94 121 PHE A O 1
ATOM 887 N N . GLN A 1 122 ? 4.510 -7.079 -24.701 1.00 93.81 122 GLN A N 1
ATOM 888 C CA . GLN A 1 122 ? 4.283 -6.040 -25.718 1.00 93.81 122 GLN A CA 1
ATOM 889 C C . GLN A 1 122 ? 2.792 -5.771 -25.986 1.00 93.81 122 GLN A C 1
ATOM 891 O O . GLN A 1 122 ? 2.399 -5.336 -27.067 1.00 93.81 122 GLN A O 1
ATOM 896 N N . LEU A 1 123 ? 1.939 -6.011 -24.982 1.00 91.62 123 LEU A N 1
ATOM 897 C CA . LEU A 1 123 ? 0.505 -5.746 -25.070 1.00 91.62 123 LEU A CA 1
ATOM 898 C C . LEU A 1 123 ? 0.215 -4.238 -25.008 1.00 91.62 123 LEU A C 1
ATOM 900 O O . LEU A 1 123 ? 0.857 -3.531 -24.231 1.00 91.62 123 LEU A O 1
ATOM 904 N N . PRO A 1 124 ? -0.786 -3.721 -25.744 1.00 94.50 124 PRO A N 1
ATOM 905 C CA . PRO A 1 124 ? -1.226 -2.336 -25.592 1.00 94.50 124 PRO A CA 1
ATOM 906 C C . PRO A 1 124 ? -1.669 -2.042 -24.152 1.00 94.50 124 PRO A C 1
ATOM 908 O O . PRO A 1 124 ? -2.375 -2.851 -23.549 1.00 94.50 124 PRO A O 1
ATOM 911 N N . LEU A 1 125 ? -1.327 -0.860 -23.621 1.00 91.75 125 LEU A N 1
ATOM 912 C CA . LEU A 1 125 ? -1.624 -0.478 -22.229 1.00 91.75 125 LEU A CA 1
ATOM 913 C C . LEU A 1 125 ? -3.105 -0.624 -21.864 1.00 91.75 125 LEU A C 1
ATOM 915 O O . LEU A 1 125 ? -3.426 -1.074 -20.770 1.00 91.75 125 LEU A O 1
ATOM 919 N N . PHE A 1 126 ? -4.008 -0.297 -22.791 1.00 92.62 126 PHE A N 1
ATOM 920 C CA . PHE A 1 126 ? -5.446 -0.455 -22.577 1.00 92.62 126 PHE A CA 1
ATOM 921 C C . PHE A 1 126 ? -5.841 -1.920 -22.330 1.00 92.62 126 PHE A C 1
ATOM 923 O O . PHE A 1 126 ? -6.599 -2.213 -21.410 1.00 92.62 126 PHE A O 1
ATOM 930 N N . VAL A 1 127 ? -5.283 -2.849 -23.113 1.00 92.06 127 VAL A N 1
ATOM 931 C CA . VAL A 1 127 ? -5.532 -4.291 -22.968 1.00 92.06 127 VAL A CA 1
ATOM 932 C C . VAL A 1 127 ? -4.898 -4.812 -21.679 1.00 92.06 127 VAL A C 1
ATOM 934 O O . VAL A 1 127 ? -5.542 -5.556 -20.947 1.00 92.06 127 VAL A O 1
ATOM 937 N N . GLY A 1 128 ? -3.673 -4.379 -21.363 1.00 91.31 128 GLY A N 1
ATOM 938 C CA . GLY A 1 128 ? -3.006 -4.719 -20.103 1.00 91.31 128 GLY A CA 1
ATOM 939 C C . GLY A 1 128 ? -3.805 -4.266 -18.878 1.00 91.31 128 GLY A C 1
ATOM 940 O O . GLY A 1 128 ? -4.043 -5.063 -17.974 1.00 91.31 128 GLY A O 1
ATOM 941 N N . GLY A 1 129 ? -4.293 -3.024 -18.878 1.00 91.81 129 GLY A N 1
ATOM 942 C CA . GLY A 1 129 ? -5.132 -2.489 -17.802 1.00 91.81 129 GLY A CA 1
ATOM 943 C C . GLY A 1 129 ? -6.464 -3.225 -17.668 1.00 91.81 129 GLY A C 1
ATOM 944 O O . GLY A 1 129 ? -6.884 -3.526 -16.552 1.00 91.81 129 GLY A O 1
ATOM 945 N N . LEU A 1 130 ? -7.096 -3.590 -18.791 1.00 93.31 130 LEU A N 1
ATOM 946 C CA . LEU A 1 130 ? -8.317 -4.397 -18.779 1.00 93.31 130 LEU A CA 1
ATOM 947 C C . LEU A 1 130 ? -8.071 -5.783 -18.167 1.00 93.31 130 LEU A C 1
ATOM 949 O O . LEU A 1 130 ? -8.865 -6.230 -17.343 1.00 93.31 130 LEU A O 1
ATOM 953 N N . ILE A 1 131 ? -6.971 -6.448 -18.535 1.00 92.31 131 ILE A N 1
ATOM 954 C CA . ILE A 1 131 ? -6.603 -7.758 -17.980 1.00 92.31 131 ILE A CA 1
ATOM 955 C C . ILE A 1 131 ? -6.399 -7.653 -16.469 1.00 92.31 131 ILE A C 1
ATOM 957 O O . ILE A 1 131 ? -6.999 -8.430 -15.729 1.00 92.31 131 ILE A O 1
ATOM 961 N N . VAL A 1 132 ? -5.600 -6.686 -16.008 1.00 92.00 132 VAL A N 1
ATOM 962 C CA . VAL A 1 132 ? -5.344 -6.483 -14.574 1.00 92.00 132 VAL A CA 1
ATOM 963 C C . VAL A 1 132 ? -6.649 -6.212 -13.830 1.00 92.00 132 VAL A C 1
ATOM 965 O O . VAL A 1 132 ? -6.928 -6.885 -12.845 1.00 92.00 132 VAL A O 1
ATOM 968 N N . GLY A 1 133 ? -7.501 -5.319 -14.340 1.00 90.00 133 GLY A N 1
ATOM 969 C CA . GLY A 1 133 ? -8.796 -5.024 -13.724 1.00 90.00 133 GLY A CA 1
ATOM 970 C C . GLY A 1 133 ? -9.717 -6.246 -13.629 1.00 90.00 133 GLY A C 1
ATOM 971 O O . GLY A 1 133 ? -10.322 -6.485 -12.583 1.00 90.00 133 GLY A O 1
ATOM 972 N N . VAL A 1 134 ? -9.799 -7.060 -14.688 1.00 91.38 134 VAL A N 1
ATOM 973 C CA . VAL A 1 134 ? -10.595 -8.301 -14.683 1.00 91.38 134 VAL A CA 1
ATOM 974 C C . VAL A 1 134 ? -10.031 -9.309 -13.684 1.00 91.38 134 VAL A C 1
ATOM 976 O O . VAL A 1 134 ? -10.796 -9.900 -12.923 1.00 91.38 134 VAL A O 1
ATOM 979 N N . VAL A 1 135 ? -8.711 -9.495 -13.647 1.00 89.56 135 VAL A N 1
ATOM 980 C CA . VAL A 1 135 ? -8.058 -10.414 -12.704 1.00 89.56 135 VAL A CA 1
ATOM 981 C C . VAL A 1 135 ? -8.270 -9.958 -11.258 1.00 89.56 135 VAL A C 1
ATOM 983 O O . VAL A 1 135 ? -8.666 -10.781 -10.432 1.00 89.56 135 VAL A O 1
ATOM 986 N N . SER A 1 136 ? -8.105 -8.669 -10.952 1.00 86.25 136 SER A N 1
ATOM 987 C CA . SER A 1 136 ? -8.368 -8.120 -9.614 1.00 86.25 136 SER A CA 1
ATOM 988 C C . SER A 1 136 ? -9.826 -8.324 -9.192 1.00 86.25 136 SER A C 1
ATOM 990 O O . SER A 1 136 ? -10.091 -8.790 -8.084 1.00 86.25 136 SER A O 1
ATOM 992 N N . MET A 1 137 ? -10.788 -8.085 -10.090 1.00 84.88 137 MET A N 1
ATOM 993 C CA . MET A 1 137 ? -12.208 -8.354 -9.822 1.00 84.88 137 MET A CA 1
ATOM 994 C C . MET A 1 137 ? -12.491 -9.841 -9.586 1.00 84.88 137 MET A C 1
ATOM 996 O O . MET A 1 137 ? -13.275 -10.187 -8.701 1.00 84.88 137 MET A O 1
ATOM 1000 N N . LEU A 1 138 ? -11.848 -10.734 -10.344 1.00 85.00 138 LEU A N 1
ATOM 1001 C CA . LEU A 1 138 ? -11.975 -12.178 -10.146 1.00 85.00 138 LEU A CA 1
ATOM 1002 C C . LEU A 1 138 ? -11.413 -12.613 -8.789 1.00 85.00 138 LEU A C 1
ATOM 1004 O O . LEU A 1 138 ? -12.058 -13.420 -8.122 1.00 85.00 138 LEU A O 1
ATOM 1008 N N . LEU A 1 139 ? -10.273 -12.056 -8.366 1.00 81.88 139 LEU A N 1
ATOM 1009 C CA . LEU A 1 139 ? -9.676 -12.312 -7.051 1.00 81.88 139 LEU A CA 1
ATOM 1010 C C . LEU A 1 139 ? -10.584 -11.841 -5.906 1.00 81.88 139 LEU A C 1
ATOM 1012 O O . LEU A 1 139 ? -10.811 -12.583 -4.949 1.00 81.88 139 LEU A O 1
ATOM 1016 N N . LEU A 1 140 ? -11.168 -10.646 -6.018 1.00 79.88 140 LEU A N 1
ATOM 1017 C CA . LEU A 1 140 ? -12.138 -10.150 -5.035 1.00 79.88 140 LEU A CA 1
ATOM 1018 C C . LEU A 1 140 ? -13.411 -11.015 -5.011 1.00 79.88 140 LEU A C 1
ATOM 1020 O O . LEU A 1 140 ? -13.949 -11.327 -3.944 1.00 79.88 140 LEU A O 1
ATOM 1024 N N . ALA A 1 141 ? -13.883 -11.465 -6.176 1.00 78.31 141 ALA A N 1
ATOM 1025 C CA . ALA A 1 141 ? -15.058 -12.327 -6.281 1.00 78.31 141 ALA A CA 1
ATOM 1026 C C . ALA A 1 141 ? -14.832 -13.720 -5.663 1.00 78.31 141 ALA A C 1
ATOM 1028 O O . ALA A 1 141 ? -15.747 -14.268 -5.036 1.00 78.31 141 ALA A O 1
ATOM 1029 N N . THR A 1 142 ? -13.633 -14.301 -5.793 1.00 69.94 142 THR A N 1
ATOM 1030 C CA . THR A 1 142 ? -13.275 -15.555 -5.109 1.00 69.94 142 THR A CA 1
ATOM 1031 C C . THR A 1 142 ? -13.090 -15.357 -3.607 1.00 69.94 142 THR A C 1
ATOM 1033 O O . THR A 1 142 ? -13.560 -16.203 -2.840 1.00 69.94 142 THR A O 1
ATOM 1036 N N . GLN A 1 143 ? -12.516 -14.234 -3.163 1.00 63.03 143 GLN A N 1
ATOM 1037 C CA . GLN A 1 143 ? -12.406 -13.899 -1.737 1.00 63.03 143 GLN A CA 1
ATOM 1038 C C . GLN A 1 143 ? -13.786 -13.839 -1.058 1.00 63.03 143 GLN A C 1
ATOM 1040 O O . GLN A 1 143 ? -13.973 -14.393 0.029 1.00 63.03 143 GLN A O 1
ATOM 1045 N N . ASN A 1 144 ? -14.779 -13.246 -1.729 1.00 59.66 144 ASN A N 1
ATOM 1046 C CA . ASN A 1 144 ? -16.143 -13.126 -1.209 1.00 59.66 144 ASN A CA 1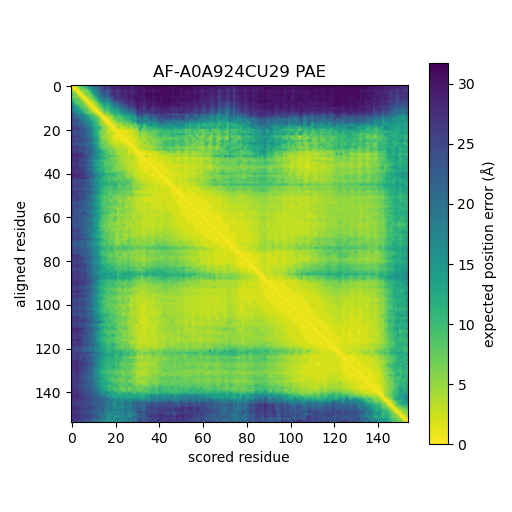
ATOM 1047 C C . ASN A 1 144 ? -16.895 -14.478 -1.145 1.00 59.66 144 ASN A C 1
ATOM 1049 O O . ASN A 1 144 ? -17.825 -14.632 -0.356 1.00 59.66 144 ASN A O 1
ATOM 1053 N N . ARG A 1 145 ? -16.498 -15.478 -1.952 1.00 56.88 145 ARG A N 1
ATOM 1054 C CA . ARG A 1 145 ? -17.130 -16.815 -1.989 1.00 56.88 145 ARG A CA 1
ATOM 1055 C C . ARG A 1 145 ? -16.500 -17.856 -1.056 1.00 56.88 145 ARG A C 1
ATOM 1057 O O . ARG A 1 145 ? -17.223 -18.739 -0.603 1.00 56.88 145 ARG A O 1
ATOM 1064 N N . PHE A 1 146 ? -15.196 -17.787 -0.774 1.00 53.75 146 PHE A N 1
ATOM 1065 C CA . PHE A 1 146 ? -14.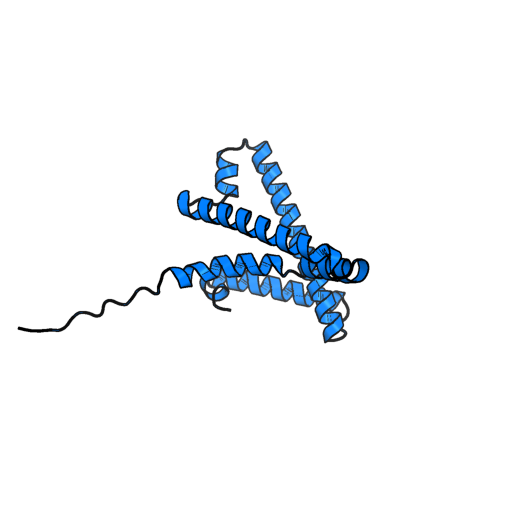470 -18.842 -0.037 1.00 53.75 146 PHE A CA 1
ATOM 1066 C C . PHE A 1 146 ? -13.937 -18.421 1.351 1.00 53.75 146 PHE A C 1
ATOM 1068 O O . PHE A 1 146 ? -13.388 -19.255 2.076 1.00 53.75 146 PHE A O 1
ATOM 1075 N N . GLY A 1 147 ? -14.140 -17.164 1.768 1.00 57.19 147 GLY A N 1
ATOM 1076 C CA . GLY A 1 147 ? -13.650 -16.631 3.048 1.00 57.19 147 GLY A CA 1
ATOM 1077 C C . GLY A 1 147 ? -12.149 -16.295 3.034 1.00 57.19 147 GLY A C 1
ATOM 1078 O O . GLY A 1 147 ? -11.474 -16.505 2.038 1.00 57.19 147 GLY A O 1
ATOM 1079 N N . GLN A 1 148 ? -11.610 -15.764 4.140 1.00 51.97 148 GLN A N 1
ATOM 1080 C CA . GLN A 1 148 ? -10.242 -15.197 4.230 1.00 51.97 148 GLN A CA 1
ATOM 1081 C C . GLN A 1 148 ? -9.087 -16.220 4.124 1.00 51.97 148 GLN A C 1
ATOM 1083 O O . GLN A 1 148 ? -7.948 -15.844 3.883 1.00 51.97 148 GLN A O 1
ATOM 1088 N N . ARG A 1 149 ? -9.363 -17.521 4.278 1.00 50.34 149 ARG A N 1
ATOM 1089 C CA . ARG A 1 149 ? -8.343 -18.582 4.413 1.00 50.34 149 ARG A CA 1
ATOM 1090 C C . ARG A 1 149 ? -7.524 -18.955 3.160 1.00 50.34 149 ARG A C 1
ATOM 1092 O O . ARG A 1 149 ? -6.406 -19.417 3.357 1.00 50.34 149 ARG A O 1
ATOM 1099 N N . PRO A 1 150 ? -8.000 -18.821 1.905 1.00 50.19 150 PRO A N 1
ATOM 1100 C CA . PRO A 1 150 ? -7.194 -19.173 0.736 1.00 50.19 150 PRO A CA 1
ATOM 1101 C C . PRO A 1 150 ? -6.129 -18.121 0.397 1.00 50.19 150 PRO A C 1
ATOM 1103 O O . PRO A 1 150 ? -5.140 -18.465 -0.234 1.00 50.19 150 PRO A O 1
ATOM 1106 N N . PHE A 1 151 ? -6.310 -16.862 0.814 1.00 45.50 151 PHE A N 1
ATOM 1107 C CA . PHE A 1 151 ? -5.400 -15.759 0.470 1.00 45.50 151 PHE A CA 1
ATOM 1108 C C . PHE A 1 151 ? -4.190 -15.657 1.416 1.00 45.50 151 PHE A C 1
ATOM 1110 O O . PHE A 1 151 ? -3.217 -14.989 1.108 1.00 45.50 151 PHE A O 1
ATOM 1117 N N . GLU A 1 152 ? -4.234 -16.342 2.562 1.00 47.19 152 GLU A N 1
ATOM 1118 C CA . GLU A 1 152 ? -3.109 -16.440 3.506 1.00 47.19 152 GLU A CA 1
ATOM 1119 C C . GLU A 1 152 ? -2.119 -17.565 3.144 1.00 47.19 152 GLU A C 1
ATOM 1121 O O . GLU A 1 152 ? -1.078 -17.691 3.783 1.00 47.19 152 GLU A O 1
ATOM 1126 N N . ALA A 1 153 ? -2.461 -18.415 2.166 1.00 47.16 153 ALA A N 1
ATOM 1127 C CA . ALA A 1 153 ? -1.729 -19.640 1.827 1.00 47.16 153 ALA A CA 1
ATOM 1128 C C . ALA A 1 153 ? -1.039 -19.612 0.447 1.00 47.16 153 ALA A C 1
ATOM 1130 O O . ALA A 1 153 ? -0.408 -20.606 0.081 1.00 47.16 153 ALA A O 1
ATOM 1131 N N . ILE A 1 154 ? -1.180 -18.517 -0.307 1.00 44.62 154 ILE A N 1
ATOM 1132 C CA . ILE A 1 154 ? -0.537 -18.268 -1.610 1.00 44.62 154 ILE A CA 1
ATOM 1133 C C . ILE A 1 154 ? 0.477 -17.148 -1.414 1.00 44.62 154 ILE A C 1
ATOM 1135 O O . ILE A 1 154 ? 1.621 -17.314 -1.887 1.00 44.62 154 ILE A O 1
#

Foldseek 3Di:
DDDDDDDPPDDPPVVLVVQLVVVVLVVLCVALVNVVVVVVCCVVPNCPCVVVVVVVVVVSVVVVVVQVVCCVVVVDHPLVVVCVVDDPVVNVVVVVVVVVVVVVSVVSRLQSQLVVCCVPPVDDSVVSSVVSVVVVVVVVVVCVVPDSPVSSVD